Protein AF-E8NDM8-F1 (afdb_monomer)

Radius of gyration: 31.06 Å; Cα contacts (8 Å, |Δi|>4): 26; chains: 1; bounding box: 76×55×45 Å

Solvent-accessible surface area (backbone atoms only — not comparable to full-atom values): 5504 Å² total; per-residue (Å²): 140,83,86,80,82,80,77,86,71,81,81,82,78,82,47,72,65,59,52,49,59,68,62,50,60,81,74,83,68,61,70,78,72,36,79,64,39,60,54,51,53,53,51,52,51,52,51,53,50,53,51,51,50,53,53,50,50,52,52,50,52,50,53,48,49,20,59,77,60,64,41,90,45,72,71,52,25,54,54,37,60,67,34,41,85,82,74,37,117

Foldseek 3Di:
DDDDDDDPDPPPPPDVVVVVVVPVPPPPPCPCVPPVVVVVVVVVVVVVVVVVVVVVVVVVVLVVLCVVVVPPDPVSSVVQVVCCVPPHD

Secondary structure (DSSP, 8-state):
---------------HHHHHHHHS-----GGGGSHHHHHHHHHHHHHHHHHHHHHHHHHHHHHHHHHHTT--SHHHHHHHHHHHHHH--

pLDDT: mean 74.7, std 16.24, range [41.03, 95.25]

Organism: Microbacterium testaceum (strain StLB037) (NCBI:txid979556)

Sequence (89 aa):
MSVTTSVMQPEVDWSASDLEAAFAAPSFDPTVLSPDSDAIVEADWAVAGAVAAILGLALGVVLYICSVCGARSFSACYSAVISYWGRGC

Structure (mmCIF, N/CA/C/O backbone):
data_AF-E8NDM8-F1
#
_entry.id   AF-E8NDM8-F1
#
loop_
_atom_site.group_PDB
_atom_site.id
_atom_site.type_symbol
_atom_site.label_atom_id
_atom_site.label_alt_id
_atom_site.label_comp_id
_atom_site.label_asym_id
_atom_site.label_entity_id
_atom_site.label_seq_id
_atom_site.pdbx_PDB_ins_code
_atom_site.Cartn_x
_atom_site.Cartn_y
_atom_site.Cartn_z
_atom_site.occupancy
_atom_site.B_iso_or_equiv
_atom_site.auth_seq_id
_atom_site.auth_comp_id
_atom_site.auth_asym_id
_atom_site.auth_atom_id
_atom_site.pdbx_PDB_model_num
ATOM 1 N N . MET A 1 1 ? 57.474 42.630 20.298 1.00 41.03 1 MET A N 1
ATOM 2 C CA . MET A 1 1 ? 56.677 41.431 19.967 1.00 41.03 1 MET A CA 1
ATOM 3 C C . MET A 1 1 ? 55.490 41.899 19.149 1.00 41.03 1 MET A C 1
ATOM 5 O O . MET A 1 1 ? 54.540 42.420 19.711 1.00 41.03 1 MET A O 1
ATOM 9 N N . SER A 1 2 ? 55.602 41.833 17.828 1.00 44.94 2 SER A N 1
ATOM 10 C CA . SER A 1 2 ? 54.561 42.230 16.879 1.00 44.94 2 SER A CA 1
ATOM 11 C C . SER A 1 2 ? 54.086 40.967 16.169 1.00 44.94 2 SER A C 1
AT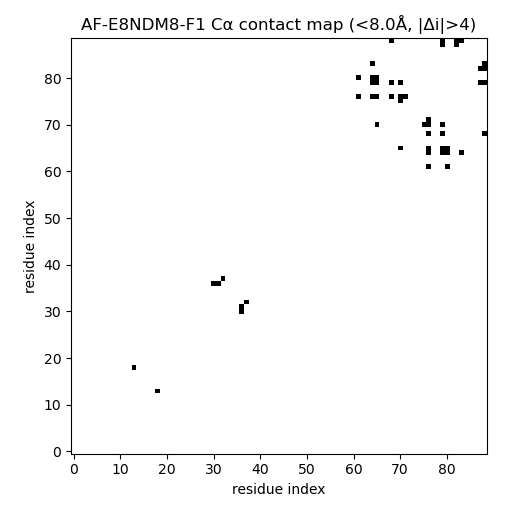OM 13 O O . SER A 1 2 ? 54.872 40.301 15.502 1.00 44.94 2 SER A O 1
ATOM 15 N N . VAL A 1 3 ? 52.824 40.603 16.387 1.00 47.28 3 VAL A N 1
ATOM 16 C CA . VAL A 1 3 ? 52.174 39.460 15.740 1.00 47.28 3 VAL A CA 1
ATOM 17 C C . VAL A 1 3 ? 51.640 39.941 14.396 1.00 47.28 3 VAL A C 1
ATOM 19 O O . VAL A 1 3 ? 50.688 40.712 14.342 1.00 47.28 3 VAL A O 1
ATOM 22 N N . THR A 1 4 ? 52.276 39.516 13.309 1.00 51.66 4 THR A N 1
ATOM 23 C CA . THR A 1 4 ? 51.770 39.678 11.945 1.00 51.66 4 THR A CA 1
ATOM 24 C C . THR A 1 4 ? 50.718 38.600 11.694 1.00 51.66 4 THR A C 1
ATOM 26 O O . THR A 1 4 ? 51.041 37.430 11.509 1.00 51.66 4 THR A O 1
ATOM 29 N N . THR A 1 5 ? 49.441 38.975 11.706 1.00 54.66 5 THR A N 1
ATOM 30 C CA . THR A 1 5 ? 48.354 38.117 11.223 1.00 54.66 5 THR A CA 1
ATOM 31 C C . THR A 1 5 ? 48.320 38.194 9.698 1.00 54.66 5 THR A C 1
ATOM 33 O O . THR A 1 5 ? 47.781 39.146 9.137 1.00 54.66 5 THR A O 1
ATOM 36 N N . SER A 1 6 ? 48.931 37.218 9.025 1.00 47.53 6 SER A N 1
ATOM 37 C CA . SER A 1 6 ? 48.782 37.039 7.578 1.00 47.53 6 SER A CA 1
ATOM 38 C C . SER A 1 6 ? 47.406 36.430 7.309 1.00 47.53 6 SER A C 1
ATOM 40 O O . SER A 1 6 ? 47.185 35.244 7.554 1.00 47.53 6 SER A O 1
ATOM 42 N N . VAL A 1 7 ? 46.451 37.253 6.875 1.00 54.06 7 VAL A N 1
ATOM 43 C CA . VAL A 1 7 ? 45.189 36.763 6.314 1.00 54.06 7 VAL A CA 1
ATOM 44 C C . VAL A 1 7 ? 45.510 36.264 4.909 1.00 54.06 7 VAL A C 1
ATOM 46 O O . VAL A 1 7 ? 45.770 37.057 4.011 1.00 54.06 7 VAL A O 1
ATOM 49 N N . MET A 1 8 ? 45.513 34.945 4.732 1.00 45.78 8 MET A N 1
ATOM 50 C CA . MET A 1 8 ? 45.575 34.296 3.424 1.00 45.78 8 MET A CA 1
ATOM 51 C C . MET A 1 8 ? 44.263 34.604 2.677 1.00 45.78 8 MET A C 1
ATOM 53 O O . MET A 1 8 ? 43.264 33.911 2.856 1.00 45.78 8 MET A O 1
ATOM 57 N N . GLN A 1 9 ? 44.220 35.695 1.911 1.00 48.75 9 GLN A N 1
ATOM 58 C CA . GLN A 1 9 ? 43.167 35.938 0.920 1.00 48.75 9 GLN A CA 1
ATOM 59 C C . GLN A 1 9 ? 43.543 35.146 -0.343 1.00 48.75 9 GLN A C 1
ATOM 61 O O . GLN A 1 9 ? 44.607 35.413 -0.900 1.00 48.75 9 GLN A O 1
ATOM 66 N N . PRO A 1 10 ? 42.747 34.162 -0.800 1.00 47.47 10 PRO A N 1
ATOM 67 C CA . PRO A 1 10 ? 42.953 33.596 -2.123 1.00 47.47 10 PRO A CA 1
ATOM 68 C C . PRO A 1 10 ? 42.561 34.661 -3.149 1.00 47.47 10 PRO A C 1
ATOM 70 O O . PRO A 1 10 ? 41.396 35.040 -3.261 1.00 47.47 10 PRO A O 1
ATOM 73 N N . GLU A 1 11 ? 43.551 35.179 -3.862 1.00 56.75 11 GLU A N 1
ATOM 74 C CA . GLU A 1 11 ? 43.346 36.060 -5.006 1.00 56.75 11 GLU A CA 1
ATOM 75 C C . GLU A 1 11 ? 42.731 35.190 -6.106 1.00 56.75 11 GLU A C 1
ATOM 77 O O . GLU A 1 11 ? 43.413 34.362 -6.707 1.00 56.75 11 GLU A O 1
ATOM 82 N N . VAL A 1 12 ? 41.410 35.263 -6.279 1.00 60.81 12 VAL A N 1
ATOM 83 C CA . VAL A 1 12 ? 40.725 34.490 -7.318 1.00 60.81 12 VAL A CA 1
ATOM 84 C C . VAL A 1 12 ? 40.986 35.179 -8.655 1.00 60.81 12 VAL A C 1
ATOM 86 O O . VAL A 1 12 ? 40.243 36.071 -9.065 1.00 60.81 12 VAL A O 1
ATOM 89 N N . ASP A 1 13 ? 42.089 34.795 -9.293 1.00 60.00 13 ASP A N 1
ATOM 90 C CA . ASP A 1 13 ? 42.409 35.154 -10.670 1.00 60.00 13 ASP A CA 1
ATOM 91 C C . ASP A 1 13 ? 41.503 34.335 -11.596 1.00 60.00 13 ASP A C 1
ATOM 93 O O . ASP A 1 13 ? 41.751 33.164 -11.869 1.00 60.00 13 ASP A O 1
ATOM 97 N N . TRP A 1 14 ? 40.380 34.923 -12.007 1.00 59.69 14 TRP A N 1
ATOM 98 C CA . TRP A 1 14 ? 39.481 34.308 -12.981 1.00 59.69 14 TRP A CA 1
ATOM 99 C C . TRP A 1 14 ? 40.105 34.430 -14.369 1.00 59.69 14 TRP A C 1
ATOM 101 O O . TRP A 1 14 ? 39.830 35.379 -15.109 1.00 59.69 14 TRP A O 1
ATOM 111 N N . SER A 1 15 ? 40.974 33.482 -14.714 1.00 64.25 15 SER A N 1
ATOM 112 C CA . SER A 1 15 ? 41.590 33.455 -16.032 1.00 64.25 15 SER A CA 1
ATOM 113 C C . SER A 1 15 ? 40.539 33.099 -17.091 1.00 64.25 15 SER A C 1
ATOM 115 O O . SER A 1 15 ? 39.655 32.268 -16.872 1.00 64.25 15 SER A O 1
ATOM 117 N N . ALA A 1 16 ? 40.616 33.723 -18.271 1.00 66.25 16 ALA A N 1
ATOM 118 C CA . ALA A 1 16 ? 39.711 33.407 -19.382 1.00 66.25 16 ALA A CA 1
ATOM 119 C C . ALA A 1 16 ? 39.759 31.910 -19.748 1.00 66.25 16 ALA A C 1
ATOM 121 O O . ALA A 1 16 ? 38.749 31.344 -20.150 1.00 66.25 16 ALA A O 1
ATOM 122 N N . SER A 1 17 ? 40.904 31.258 -19.524 1.00 68.62 17 SER A N 1
ATOM 123 C CA . SER A 1 17 ? 41.089 29.812 -19.658 1.00 68.62 17 SER A CA 1
ATOM 124 C C . SER A 1 17 ? 40.243 28.979 -18.694 1.00 68.62 17 SER A C 1
ATOM 126 O O . SER A 1 17 ? 39.791 27.907 -19.084 1.00 68.62 17 SER A O 1
ATOM 128 N N . ASP A 1 18 ? 39.985 29.454 -17.473 1.00 67.81 18 ASP A N 1
ATOM 129 C CA . ASP A 1 18 ? 39.136 28.736 -16.512 1.00 67.81 18 ASP A CA 1
ATOM 130 C C . ASP A 1 18 ? 37.658 28.817 -16.908 1.00 67.81 18 ASP A C 1
ATOM 132 O O . ASP A 1 18 ? 36.906 27.855 -16.754 1.00 67.81 18 ASP A O 1
ATOM 136 N N . LEU A 1 19 ? 37.241 29.950 -17.483 1.00 63.81 19 LEU A N 1
ATOM 137 C CA . LEU A 1 19 ? 35.903 30.107 -18.053 1.00 63.81 19 LEU A CA 1
ATOM 138 C C . LEU A 1 19 ? 35.745 29.263 -19.322 1.00 63.81 19 LEU A C 1
ATOM 140 O O . LEU A 1 19 ? 34.734 28.587 -19.478 1.00 63.81 19 LEU A O 1
ATOM 144 N N . GLU A 1 20 ? 36.752 29.232 -20.194 1.00 68.00 20 GLU A N 1
ATOM 145 C CA . GLU A 1 20 ? 36.776 28.360 -21.375 1.00 68.00 20 GLU A CA 1
ATOM 146 C C . GLU A 1 20 ? 36.753 26.876 -20.983 1.00 68.00 20 GLU A C 1
ATOM 148 O O . GLU A 1 20 ? 36.111 26.090 -21.664 1.00 68.00 20 GLU A O 1
ATOM 153 N N . ALA A 1 21 ? 37.367 26.481 -19.863 1.00 63.44 21 ALA A N 1
ATOM 154 C CA . ALA A 1 21 ? 37.267 25.121 -19.328 1.00 63.44 21 ALA A CA 1
ATOM 155 C C . ALA A 1 21 ? 35.878 24.808 -18.739 1.00 63.44 21 ALA A C 1
ATOM 157 O O . ALA A 1 21 ? 35.431 23.665 -18.802 1.00 63.44 21 ALA A O 1
ATOM 158 N N . ALA A 1 22 ? 35.179 25.811 -18.199 1.00 60.09 22 ALA A N 1
ATOM 159 C CA . ALA A 1 22 ? 33.800 25.674 -17.728 1.00 60.09 22 ALA A CA 1
ATOM 160 C C . ALA A 1 22 ? 32.769 25.663 -18.878 1.00 60.09 22 ALA A C 1
ATOM 162 O O . ALA A 1 22 ? 31.702 25.064 -18.739 1.00 60.09 22 ALA A O 1
ATOM 163 N N . PHE A 1 23 ? 33.083 26.313 -20.007 1.00 56.81 23 PHE A N 1
ATOM 164 C CA . PHE A 1 23 ? 32.272 26.335 -21.233 1.00 56.81 23 PHE A CA 1
ATOM 165 C C . PHE A 1 23 ? 32.695 25.298 -22.280 1.00 56.81 23 PHE A C 1
ATOM 167 O O . PHE A 1 23 ? 31.937 25.061 -23.225 1.00 56.81 23 PHE A O 1
ATOM 174 N N . ALA A 1 24 ? 33.857 24.658 -22.119 1.00 63.12 24 ALA A N 1
ATOM 175 C CA . ALA A 1 24 ? 34.214 23.427 -22.804 1.00 63.12 24 ALA A CA 1
ATOM 176 C C . ALA A 1 24 ? 33.128 22.425 -22.429 1.00 63.12 24 ALA A C 1
ATOM 178 O O . ALA A 1 24 ? 33.054 21.975 -21.289 1.00 63.12 24 ALA A O 1
ATOM 179 N N . ALA A 1 25 ? 32.206 22.241 -23.375 1.00 58.69 25 ALA A N 1
ATOM 180 C CA . ALA A 1 25 ? 30.860 21.754 -23.138 1.00 58.69 25 ALA A CA 1
ATOM 181 C C . ALA A 1 25 ? 30.832 20.581 -22.150 1.00 58.69 25 ALA A C 1
ATOM 183 O O . ALA A 1 25 ? 31.712 19.719 -22.246 1.00 58.69 25 ALA A O 1
ATOM 184 N N . PRO A 1 26 ? 29.815 20.490 -21.265 1.00 60.44 26 PRO A N 1
ATOM 185 C CA . PRO A 1 26 ? 29.562 19.247 -20.552 1.00 60.44 26 PRO A CA 1
ATOM 186 C C . PRO A 1 26 ? 29.543 18.154 -21.614 1.00 60.44 26 PRO A C 1
ATOM 188 O O . PRO A 1 26 ? 28.705 18.185 -22.520 1.00 60.44 26 PRO A O 1
ATOM 191 N N . SER A 1 27 ? 30.546 17.277 -21.589 1.00 64.69 27 SER A N 1
ATOM 192 C CA . SER A 1 27 ? 30.645 16.203 -22.562 1.00 64.69 27 SER A CA 1
ATOM 193 C C . SER A 1 27 ? 29.333 15.453 -22.457 1.00 64.69 27 SER A C 1
ATOM 195 O O . SER A 1 27 ? 29.013 14.955 -21.377 1.00 64.69 27 SER A O 1
ATOM 197 N N . PHE A 1 28 ? 28.539 15.459 -23.530 1.00 56.31 28 PHE A N 1
ATOM 198 C CA . PHE A 1 28 ? 27.343 14.637 -23.599 1.00 56.31 28 PHE A CA 1
ATOM 199 C C . PHE A 1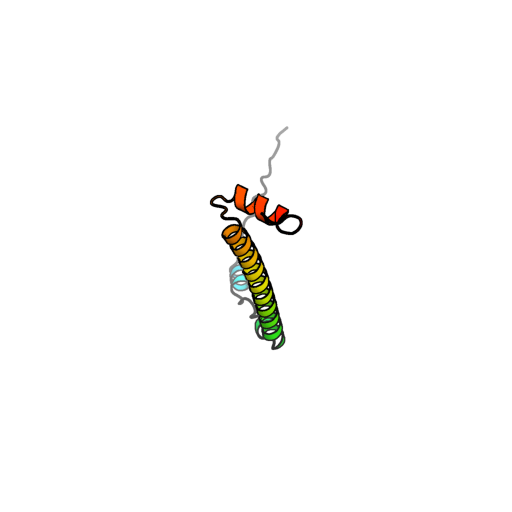 28 ? 27.802 13.216 -23.310 1.00 56.31 28 PHE A C 1
ATOM 201 O O . PHE A 1 28 ? 28.516 12.630 -24.118 1.00 56.31 28 PHE A O 1
ATOM 208 N N . ASP A 1 29 ? 27.469 12.721 -22.125 1.00 59.81 29 ASP A N 1
ATOM 209 C CA . ASP A 1 29 ? 27.748 11.360 -21.719 1.00 59.81 29 ASP A CA 1
ATOM 210 C C . ASP A 1 29 ? 26.604 10.512 -22.290 1.00 59.81 29 ASP A C 1
ATOM 212 O O . ASP A 1 29 ? 25.470 10.613 -21.814 1.00 59.81 29 ASP A O 1
ATOM 216 N N . PRO A 1 30 ? 26.824 9.741 -23.371 1.00 55.91 30 PRO A N 1
ATOM 217 C CA . PRO A 1 30 ? 25.753 9.018 -24.042 1.00 55.91 30 PRO A CA 1
ATOM 218 C C . PRO A 1 30 ? 25.297 7.788 -23.248 1.00 55.91 30 PRO A C 1
ATOM 220 O O . PRO A 1 30 ? 24.496 7.015 -23.767 1.00 55.91 30 PRO A O 1
ATOM 223 N N . THR A 1 31 ? 25.747 7.590 -22.000 1.00 58.44 31 THR A N 1
ATOM 22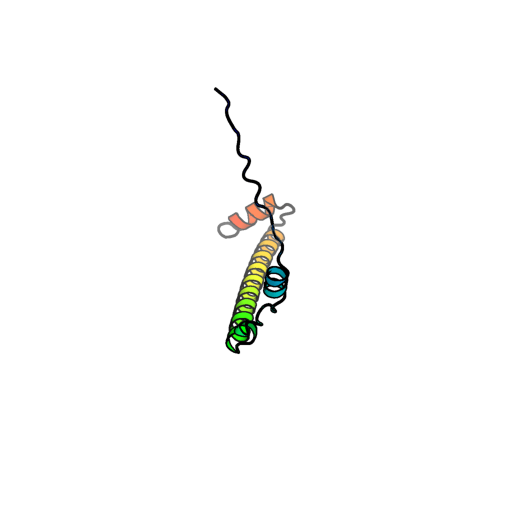4 C CA . THR A 1 31 ? 25.264 6.490 -21.151 1.00 58.44 31 THR A CA 1
ATOM 225 C C . THR A 1 31 ? 23.748 6.570 -20.940 1.00 58.44 31 THR A C 1
ATOM 227 O 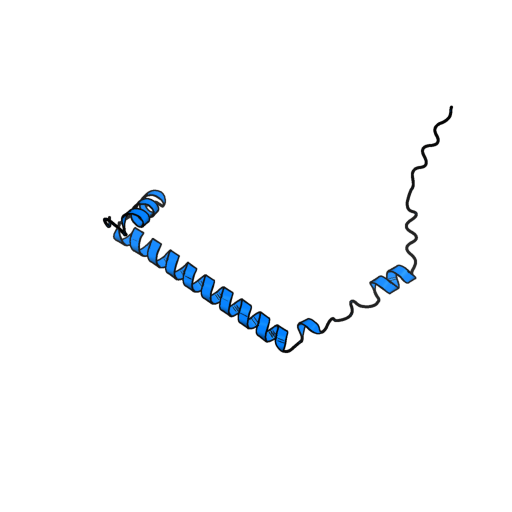O . THR A 1 31 ? 23.095 5.540 -20.804 1.00 58.44 31 THR A O 1
ATOM 230 N N . VAL A 1 32 ? 23.156 7.770 -21.017 1.00 55.78 32 VAL A N 1
ATOM 231 C CA . VAL A 1 32 ? 21.693 7.967 -20.981 1.00 55.78 32 VAL A CA 1
ATOM 232 C C . VAL A 1 32 ? 20.958 7.508 -22.250 1.00 55.78 32 VAL A C 1
ATOM 234 O O . VAL A 1 32 ? 19.746 7.336 -22.202 1.00 55.78 32 VAL A O 1
ATOM 237 N N . LEU A 1 33 ? 21.667 7.285 -23.362 1.00 56.91 33 LEU A N 1
ATOM 238 C CA . LEU A 1 33 ? 21.128 6.821 -24.651 1.00 56.91 33 LEU A CA 1
ATOM 239 C C . LEU A 1 33 ? 21.518 5.364 -24.962 1.00 56.91 33 LEU A C 1
ATOM 241 O O . LEU A 1 33 ? 21.333 4.903 -26.091 1.00 56.91 33 LEU A O 1
ATOM 245 N N . SER A 1 34 ? 22.110 4.648 -24.000 1.00 62.62 34 SER A N 1
ATOM 246 C CA . SER A 1 34 ? 22.410 3.227 -24.168 1.00 62.62 34 SER A CA 1
ATOM 247 C C . SER A 1 34 ? 21.094 2.444 -24.256 1.00 62.62 34 SER A C 1
ATOM 249 O O . SER A 1 34 ? 20.209 2.691 -23.453 1.00 62.62 34 SER A O 1
ATOM 251 N N . PRO A 1 35 ? 20.927 1.458 -25.147 1.00 61.50 35 PRO A N 1
ATOM 252 C CA . PRO A 1 35 ? 19.720 0.619 -25.161 1.00 61.50 35 PRO A CA 1
ATOM 253 C C . PRO A 1 35 ? 19.437 -0.077 -23.812 1.00 61.50 35 PRO A C 1
ATOM 255 O O . PRO A 1 35 ? 18.304 -0.467 -23.539 1.00 61.50 35 PRO A O 1
ATOM 258 N N . ASP A 1 36 ? 20.449 -0.203 -22.948 1.00 66.44 36 ASP A N 1
ATOM 259 C CA . ASP A 1 36 ? 20.298 -0.697 -21.579 1.00 66.44 36 ASP A CA 1
ATOM 260 C C . ASP A 1 36 ? 19.634 0.321 -20.627 1.00 66.44 36 ASP A C 1
ATOM 262 O O . ASP A 1 36 ? 19.021 -0.089 -19.642 1.00 66.44 36 ASP A O 1
ATOM 266 N N . SER A 1 37 ? 19.716 1.635 -20.889 1.00 60.94 37 SER A N 1
ATOM 267 C CA . SER A 1 37 ? 19.098 2.659 -20.031 1.00 60.94 37 SER A CA 1
ATOM 268 C C . SER A 1 37 ? 17.574 2.629 -20.129 1.00 60.94 37 SER A C 1
ATOM 270 O O . SER A 1 37 ? 16.9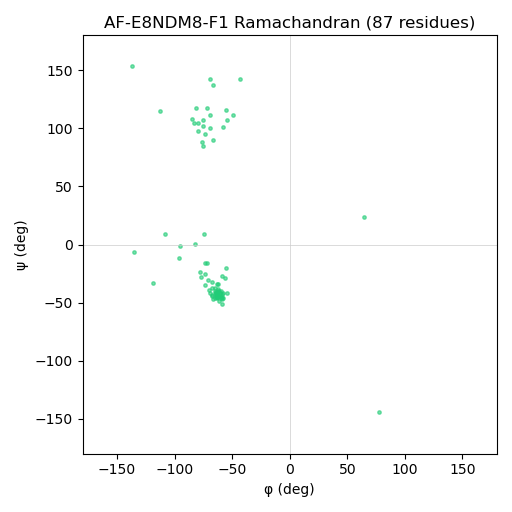10 2.701 -19.098 1.00 60.94 37 SER A O 1
ATOM 272 N N . ASP A 1 38 ? 17.015 2.416 -21.323 1.00 63.16 38 ASP A N 1
ATOM 273 C CA . ASP A 1 38 ? 15.569 2.237 -21.511 1.00 63.16 38 ASP A CA 1
ATOM 274 C C . ASP A 1 38 ? 15.054 0.991 -20.772 1.00 63.16 38 ASP A C 1
ATOM 276 O O . ASP A 1 38 ? 13.990 1.022 -20.153 1.00 63.16 38 ASP A O 1
ATOM 280 N N . ALA A 1 39 ? 15.834 -0.096 -20.769 1.00 63.78 39 ALA A N 1
ATOM 281 C CA . ALA A 1 39 ? 15.490 -1.323 -20.050 1.00 63.78 39 ALA A CA 1
ATOM 282 C C . ALA A 1 39 ? 15.516 -1.140 -18.522 1.00 63.78 39 ALA A C 1
ATOM 284 O O . ALA A 1 39 ? 14.667 -1.692 -17.820 1.00 63.78 39 ALA A O 1
ATOM 285 N N . ILE A 1 40 ? 16.466 -0.355 -18.004 1.00 63.94 40 ILE A N 1
ATOM 286 C CA . ILE A 1 40 ? 16.543 -0.009 -16.577 1.00 63.94 40 ILE A CA 1
ATOM 287 C C . ILE A 1 40 ? 15.360 0.883 -16.179 1.00 63.94 40 ILE A C 1
ATOM 289 O O . ILE A 1 40 ? 14.707 0.621 -15.172 1.00 63.94 40 ILE A O 1
ATOM 293 N N . VAL A 1 41 ? 15.037 1.891 -16.993 1.00 70.94 41 VAL A N 1
ATOM 294 C CA . VAL A 1 41 ? 13.916 2.806 -16.737 1.00 70.94 41 VAL A CA 1
ATOM 295 C C . VAL A 1 41 ? 12.581 2.055 -16.749 1.00 70.94 41 VAL A C 1
ATOM 297 O O . VAL A 1 41 ? 11.776 2.229 -15.837 1.00 70.94 41 VAL A O 1
ATOM 300 N N . GLU A 1 42 ? 12.350 1.175 -17.725 1.00 69.31 42 GLU A N 1
ATOM 301 C CA . GLU A 1 42 ? 11.139 0.343 -17.788 1.00 69.31 42 GLU A CA 1
ATOM 302 C C . GLU A 1 42 ? 11.020 -0.591 -16.569 1.00 69.31 42 GLU A C 1
ATOM 304 O O . GLU A 1 42 ? 9.936 -0.745 -15.998 1.00 69.31 42 GLU A O 1
ATOM 309 N N . ALA A 1 43 ? 12.136 -1.177 -16.118 1.00 70.00 43 ALA A N 1
ATOM 310 C CA . ALA A 1 43 ? 12.161 -2.011 -14.919 1.00 70.00 43 ALA A CA 1
ATOM 311 C C . ALA A 1 43 ? 11.790 -1.215 -13.654 1.00 70.00 43 ALA A C 1
ATOM 313 O O . ALA A 1 43 ? 11.002 -1.696 -12.835 1.00 70.00 43 ALA A O 1
ATOM 314 N N . ASP A 1 44 ? 12.287 0.015 -13.517 1.00 76.81 44 ASP A N 1
ATOM 315 C CA . ASP A 1 44 ? 11.958 0.893 -12.391 1.00 76.81 44 ASP A CA 1
ATOM 316 C C . ASP A 1 44 ? 10.473 1.292 -12.386 1.00 76.81 44 ASP A C 1
ATOM 318 O O . ASP A 1 44 ? 9.818 1.254 -11.337 1.00 76.81 44 ASP A O 1
ATOM 322 N N . TRP A 1 45 ? 9.894 1.603 -13.552 1.00 81.69 45 TRP A N 1
ATOM 323 C CA . TRP A 1 45 ? 8.459 1.890 -13.666 1.00 81.69 45 TRP A CA 1
ATOM 324 C C . TRP A 1 45 ? 7.590 0.673 -13.345 1.00 81.69 45 TRP A C 1
ATOM 326 O O . TRP A 1 45 ? 6.554 0.817 -12.687 1.00 81.69 45 TRP A O 1
ATOM 336 N N . ALA A 1 46 ? 8.015 -0.529 -13.739 1.00 81.94 46 ALA A N 1
ATOM 337 C CA . ALA A 1 46 ? 7.321 -1.765 -13.393 1.00 81.94 46 ALA A CA 1
ATOM 338 C C . ALA A 1 46 ? 7.305 -2.004 -11.873 1.00 81.94 46 ALA A C 1
ATOM 340 O O . ALA A 1 46 ? 6.263 -2.354 -11.306 1.00 81.94 46 ALA A O 1
ATOM 341 N N . VAL A 1 47 ? 8.428 -1.758 -11.189 1.00 87.44 47 VAL A N 1
ATOM 342 C CA . VAL A 1 47 ? 8.515 -1.851 -9.723 1.00 87.44 47 VAL A CA 1
ATOM 343 C C . VAL A 1 47 ? 7.626 -0.800 -9.059 1.00 87.44 47 VAL A C 1
ATOM 345 O O . VAL A 1 47 ? 6.850 -1.135 -8.162 1.00 87.44 47 VAL A O 1
ATOM 348 N N . ALA A 1 48 ? 7.672 0.451 -9.520 1.00 85.25 48 ALA A N 1
ATOM 349 C CA . ALA A 1 48 ? 6.817 1.517 -9.002 1.00 85.25 48 ALA A CA 1
ATOM 350 C C . ALA A 1 48 ? 5.323 1.179 -9.158 1.00 85.25 48 ALA A C 1
ATOM 352 O O . ALA A 1 48 ? 4.543 1.353 -8.217 1.00 85.25 48 ALA A O 1
ATOM 353 N N . GLY A 1 49 ? 4.932 0.627 -10.310 1.00 87.50 49 GLY A N 1
ATOM 354 C CA . GLY A 1 49 ? 3.572 0.162 -10.573 1.00 87.50 49 GLY A CA 1
ATOM 355 C C . GLY A 1 49 ? 3.141 -0.971 -9.640 1.00 87.50 49 GLY A C 1
ATOM 356 O O . GLY A 1 49 ? 2.046 -0.924 -9.075 1.00 87.50 49 GLY A O 1
ATOM 357 N N . ALA A 1 50 ? 4.010 -1.957 -9.410 1.00 90.19 50 ALA A N 1
ATOM 358 C CA . ALA A 1 50 ? 3.737 -3.052 -8.483 1.00 90.19 50 ALA A CA 1
ATOM 359 C C . ALA A 1 50 ? 3.556 -2.552 -7.040 1.00 90.19 50 ALA A C 1
ATOM 361 O O . ALA A 1 50 ? 2.603 -2.941 -6.362 1.00 90.19 50 ALA A O 1
ATOM 362 N N . VAL A 1 51 ? 4.419 -1.641 -6.581 1.00 93.38 51 VAL A N 1
ATOM 363 C CA . VAL A 1 51 ? 4.309 -1.029 -5.248 1.00 93.38 51 VAL A CA 1
ATOM 364 C C . VAL A 1 51 ? 3.006 -0.241 -5.118 1.00 93.38 51 VAL A C 1
ATOM 366 O O . VAL A 1 51 ? 2.287 -0.407 -4.132 1.00 93.38 51 VAL A O 1
ATOM 369 N N . ALA A 1 52 ? 2.654 0.566 -6.122 1.00 91.50 52 ALA A N 1
ATOM 370 C CA . ALA A 1 52 ? 1.404 1.320 -6.131 1.00 91.50 52 ALA A CA 1
ATOM 371 C C . ALA A 1 52 ? 0.174 0.400 -6.078 1.00 91.50 52 ALA A C 1
ATOM 373 O O . ALA A 1 52 ? -0.760 0.665 -5.320 1.00 91.50 52 ALA A O 1
ATOM 374 N N . ALA A 1 53 ? 0.186 -0.709 -6.823 1.00 93.31 53 ALA A N 1
ATOM 375 C CA . ALA A 1 53 ? -0.892 -1.692 -6.807 1.00 93.31 53 ALA A CA 1
ATOM 376 C C . ALA A 1 53 ? -1.044 -2.361 -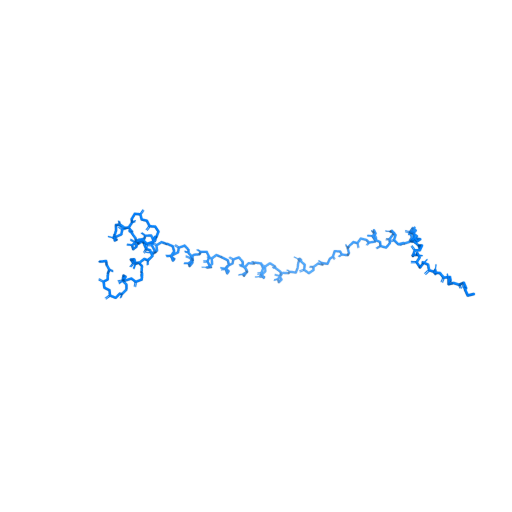5.431 1.00 93.31 53 ALA A C 1
ATOM 378 O O . ALA A 1 53 ? -2.158 -2.465 -4.917 1.00 93.31 53 ALA A O 1
ATOM 379 N N . ILE A 1 54 ? 0.066 -2.764 -4.803 1.00 94.88 54 ILE A N 1
ATOM 380 C CA . ILE A 1 54 ? 0.067 -3.377 -3.465 1.00 94.88 54 ILE A CA 1
ATOM 381 C C . ILE A 1 54 ? -0.449 -2.386 -2.416 1.00 94.88 54 ILE A C 1
ATOM 383 O O . ILE A 1 54 ? -1.300 -2.745 -1.601 1.00 94.88 54 ILE A O 1
ATOM 387 N N . LEU A 1 55 ? 0.014 -1.133 -2.451 1.00 94.19 55 LEU A N 1
ATOM 388 C CA . LEU A 1 55 ? -0.458 -0.086 -1.542 1.00 94.19 55 LEU A CA 1
ATOM 389 C C . LEU A 1 55 ? -1.944 0.220 -1.749 1.00 94.19 55 LEU A C 1
ATOM 391 O O . LEU A 1 55 ? -2.686 0.350 -0.774 1.00 94.19 55 LEU A O 1
ATOM 395 N N . GLY A 1 56 ? -2.397 0.282 -3.002 1.00 95.25 56 GLY A N 1
ATOM 396 C CA . GLY A 1 56 ? -3.807 0.453 -3.337 1.00 95.25 56 GLY A CA 1
ATOM 397 C C . GLY A 1 56 ? -4.669 -0.678 -2.779 1.00 95.25 56 GLY A C 1
ATOM 398 O O . GLY A 1 56 ? -5.695 -0.418 -2.150 1.00 95.25 56 GLY A O 1
ATOM 399 N N . LEU A 1 57 ? -4.223 -1.929 -2.931 1.00 94.88 57 LEU A N 1
ATOM 400 C CA . LEU A 1 57 ? -4.917 -3.085 -2.367 1.00 94.88 57 LEU A CA 1
ATOM 401 C C . LEU A 1 57 ? -4.960 -3.034 -0.838 1.00 94.88 57 LEU A C 1
ATOM 403 O O . LEU A 1 57 ? -6.019 -3.248 -0.251 1.00 94.88 57 LEU A O 1
ATOM 407 N N . ALA A 1 58 ? -3.838 -2.713 -0.191 1.00 92.88 58 ALA A N 1
ATOM 408 C CA . ALA A 1 58 ? -3.757 -2.612 1.263 1.00 92.88 58 ALA A CA 1
ATOM 409 C C . ALA A 1 58 ? -4.732 -1.560 1.814 1.00 92.88 58 ALA A C 1
ATOM 411 O O . ALA A 1 58 ? -5.486 -1.839 2.748 1.00 92.88 58 ALA A O 1
ATOM 412 N N . LEU A 1 59 ? -4.780 -0.374 1.198 1.00 93.12 59 LEU A N 1
ATOM 413 C CA . LEU A 1 59 ? -5.739 0.669 1.565 1.00 93.12 59 LEU A CA 1
ATOM 414 C C . LEU A 1 59 ? -7.184 0.232 1.310 1.00 93.12 59 LEU A C 1
ATOM 416 O O . LEU A 1 59 ? -8.046 0.463 2.157 1.00 93.12 59 LEU A O 1
ATOM 420 N N . GLY A 1 60 ? -7.450 -0.438 0.187 1.00 94.38 60 GLY A N 1
ATOM 421 C CA . GLY A 1 60 ? -8.771 -0.980 -0.130 1.00 94.38 60 GLY A CA 1
ATOM 422 C C . GLY A 1 60 ? -9.270 -1.967 0.928 1.00 94.38 60 GLY A C 1
ATOM 423 O O . GLY A 1 60 ? -10.401 -1.845 1.395 1.00 94.38 60 GLY A O 1
ATOM 424 N N . VAL A 1 61 ? -8.413 -2.893 1.368 1.00 93.50 61 VAL A N 1
ATOM 425 C CA . VAL A 1 61 ? -8.736 -3.859 2.431 1.00 93.50 61 VAL A CA 1
ATOM 426 C C . VAL A 1 61 ? -9.019 -3.149 3.757 1.00 93.50 61 VAL A C 1
ATOM 428 O O . VAL A 1 61 ? -10.009 -3.462 4.417 1.00 93.50 61 VAL A O 1
ATOM 431 N N . VAL A 1 62 ? -8.205 -2.161 4.139 1.00 92.50 62 VAL A N 1
ATOM 432 C CA . VAL A 1 62 ? -8.418 -1.380 5.371 1.00 92.50 62 VAL A CA 1
ATOM 433 C C . VAL A 1 62 ? -9.755 -0.638 5.331 1.00 92.50 62 VAL A C 1
ATOM 435 O O . VAL A 1 62 ? -10.544 -0.738 6.271 1.00 92.50 62 VAL A O 1
ATOM 438 N N . LEU A 1 63 ? -10.048 0.063 4.233 1.00 91.81 63 LEU A N 1
ATOM 439 C CA . LEU A 1 63 ? -11.311 0.787 4.068 1.00 91.81 63 LEU A CA 1
ATOM 440 C C . LEU A 1 63 ? -12.515 -0.155 4.089 1.00 91.81 63 LEU A C 1
ATOM 442 O O . LEU A 1 63 ? -13.527 0.165 4.714 1.00 91.81 63 LEU A O 1
ATOM 446 N N . TYR A 1 64 ? -12.395 -1.324 3.460 1.00 93.56 64 TYR A N 1
ATOM 447 C CA . TYR A 1 64 ? -13.422 -2.358 3.499 1.00 93.56 64 TYR A CA 1
ATOM 448 C C . TYR A 1 64 ? -13.713 -2.806 4.935 1.00 93.56 64 TYR A C 1
ATOM 450 O O . TYR A 1 64 ? -14.865 -2.758 5.364 1.00 93.56 64 TYR A O 1
ATOM 458 N N . ILE A 1 65 ? -12.682 -3.160 5.709 1.00 92.50 65 ILE A N 1
ATOM 459 C CA . ILE A 1 65 ? -12.844 -3.584 7.108 1.00 92.50 65 ILE A CA 1
ATOM 460 C C . ILE A 1 65 ? -13.530 -2.487 7.927 1.00 92.50 65 ILE A C 1
ATOM 462 O O . ILE A 1 65 ? -14.491 -2.750 8.649 1.00 92.50 65 ILE A O 1
ATOM 466 N N . CYS A 1 66 ? -13.092 -1.239 7.782 1.00 92.44 66 CYS A N 1
ATOM 467 C CA . CYS A 1 66 ? -13.665 -0.129 8.537 1.00 92.44 66 CYS A CA 1
ATOM 468 C C . CYS A 1 66 ? -15.109 0.187 8.135 1.00 92.44 66 CYS A C 1
ATOM 470 O O . CYS A 1 66 ? -15.907 0.568 8.993 1.00 92.44 66 CYS A O 1
ATOM 472 N N . SER A 1 67 ? -15.462 -0.024 6.864 1.00 90.38 67 SER A N 1
ATOM 473 C CA . SER A 1 67 ? -16.839 0.073 6.381 1.00 90.38 67 SER A CA 1
ATOM 474 C C . SER A 1 67 ? -17.725 -1.024 6.974 1.00 90.38 67 SER A C 1
ATOM 476 O O . SER A 1 67 ? -18.795 -0.712 7.495 1.00 90.38 67 SER A O 1
ATOM 478 N N . VAL A 1 68 ? -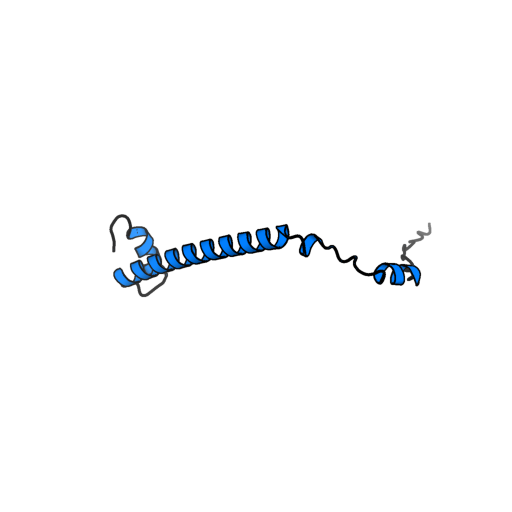17.263 -2.278 6.973 1.00 92.69 68 VAL A N 1
ATOM 479 C CA . VAL A 1 68 ? -18.000 -3.425 7.535 1.00 92.69 68 VAL A CA 1
ATOM 480 C C . VAL A 1 68 ? -18.191 -3.282 9.046 1.00 92.69 68 VAL A C 1
ATOM 482 O O . VAL A 1 68 ? -19.279 -3.539 9.552 1.00 92.69 68 VAL A O 1
ATOM 485 N N . CYS A 1 69 ? -17.170 -2.807 9.764 1.00 90.25 69 CYS A N 1
ATOM 486 C CA . CYS A 1 69 ? -17.233 -2.589 11.211 1.00 90.25 69 CYS A CA 1
ATOM 487 C C . CYS A 1 69 ? -17.899 -1.257 11.617 1.00 90.25 69 CYS A C 1
ATOM 489 O O . CYS A 1 69 ? -17.969 -0.946 12.805 1.00 90.25 69 CYS A O 1
ATOM 491 N N . GLY A 1 70 ? -18.365 -0.438 10.666 1.00 89.62 70 GLY A N 1
ATOM 492 C CA . GLY A 1 70 ? -19.058 0.824 10.952 1.00 89.62 70 GLY A CA 1
ATOM 493 C C . GLY A 1 70 ? -18.200 1.891 11.649 1.00 89.62 70 GLY A C 1
ATOM 494 O O . GLY A 1 70 ? -18.736 2.776 12.324 1.00 89.62 70 GLY A O 1
ATOM 495 N N . ALA A 1 71 ? -16.874 1.831 11.508 1.00 87.25 71 ALA A N 1
ATOM 496 C CA . ALA A 1 71 ? -15.962 2.755 12.168 1.00 87.25 71 ALA A CA 1
ATOM 497 C C . ALA A 1 71 ? -16.038 4.156 11.534 1.00 87.25 71 ALA A C 1
ATOM 499 O O . ALA A 1 71 ? -15.706 4.349 10.368 1.00 87.25 71 ALA A O 1
ATOM 500 N N . ARG A 1 72 ? -16.445 5.162 12.321 1.00 84.69 72 ARG A N 1
ATOM 501 C CA . ARG A 1 72 ? -16.546 6.570 11.876 1.00 84.69 72 ARG A CA 1
ATOM 502 C C . ARG A 1 72 ? -15.316 7.424 12.192 1.00 84.69 72 ARG A C 1
ATOM 504 O O . ARG A 1 72 ? -15.300 8.611 11.882 1.00 84.69 72 ARG A O 1
ATOM 511 N N . SER A 1 73 ? -14.304 6.848 12.835 1.00 88.56 73 SER A N 1
ATOM 512 C CA . SER A 1 73 ? -13.071 7.542 13.210 1.00 88.56 73 SER A CA 1
ATOM 513 C C . SER A 1 73 ? -11.848 6.676 12.926 1.00 88.56 73 SER A C 1
ATOM 515 O O . SER A 1 73 ? -11.924 5.446 12.943 1.00 88.56 73 SER A O 1
ATOM 517 N N . PHE A 1 74 ? -10.706 7.325 12.692 1.00 84.94 74 PHE A N 1
ATOM 518 C CA . PHE A 1 74 ? -9.449 6.637 12.394 1.00 84.94 74 PHE A CA 1
ATOM 519 C C . PHE A 1 74 ? -9.034 5.669 13.512 1.00 84.94 74 PHE A C 1
ATOM 521 O O . PHE A 1 74 ? -8.653 4.538 13.238 1.00 84.94 74 PHE A O 1
ATOM 528 N N . SER A 1 75 ? -9.183 6.079 14.776 1.00 88.69 75 SER A N 1
ATOM 529 C CA . SER A 1 75 ? -8.854 5.236 15.935 1.00 88.69 75 SER A CA 1
ATOM 530 C C . SER A 1 75 ? -9.729 3.976 16.012 1.00 88.69 75 SER A C 1
ATOM 532 O O . SER A 1 75 ? -9.217 2.873 16.202 1.00 88.69 75 SER A O 1
ATOM 534 N N . ALA A 1 76 ? -11.041 4.112 15.779 1.00 88.50 76 ALA A N 1
ATOM 535 C CA . ALA A 1 76 ? -11.952 2.967 15.747 1.00 88.50 76 ALA A CA 1
ATOM 536 C C . ALA A 1 76 ? -11.634 2.022 14.578 1.00 88.50 76 ALA A C 1
ATOM 538 O O . ALA A 1 76 ? -11.637 0.807 14.743 1.00 88.50 76 ALA A O 1
ATOM 539 N N . CYS A 1 77 ? -11.311 2.589 13.416 1.00 91.62 77 CYS A N 1
ATOM 540 C CA . CYS A 1 77 ? -10.925 1.852 12.217 1.00 91.62 77 CYS A CA 1
ATOM 541 C C . CYS A 1 77 ? -9.628 1.057 12.443 1.00 91.62 77 CYS A C 1
ATOM 543 O O . CYS A 1 77 ? -9.586 -0.141 12.184 1.00 91.62 77 CYS A O 1
ATOM 545 N N . TYR A 1 78 ? -8.605 1.676 13.033 1.00 90.75 78 TYR A N 1
ATOM 546 C CA . TYR A 1 78 ? -7.359 1.006 13.402 1.00 90.75 78 TYR A CA 1
ATOM 547 C C . TYR A 1 78 ? -7.584 -0.157 14.380 1.00 90.75 78 TYR A C 1
ATOM 549 O O . TYR A 1 78 ? -7.088 -1.262 14.156 1.00 90.75 78 TYR A O 1
ATOM 557 N N . SER A 1 79 ? -8.382 0.064 15.431 1.00 90.62 79 SER A N 1
ATOM 558 C CA . SER A 1 79 ? -8.738 -1.000 16.377 1.00 90.62 79 SER A CA 1
ATOM 559 C C . SER A 1 79 ? -9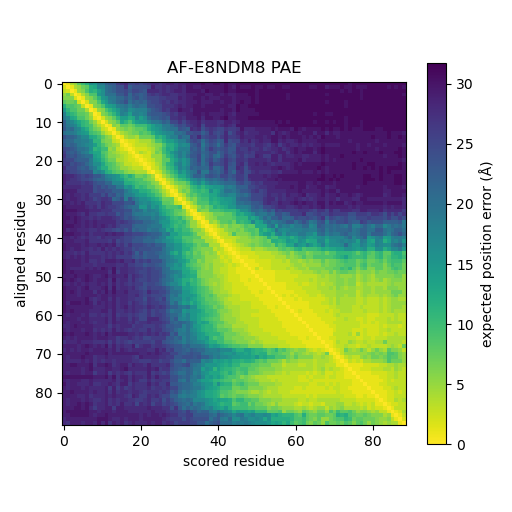.477 -2.150 15.689 1.00 90.62 79 SER A C 1
ATO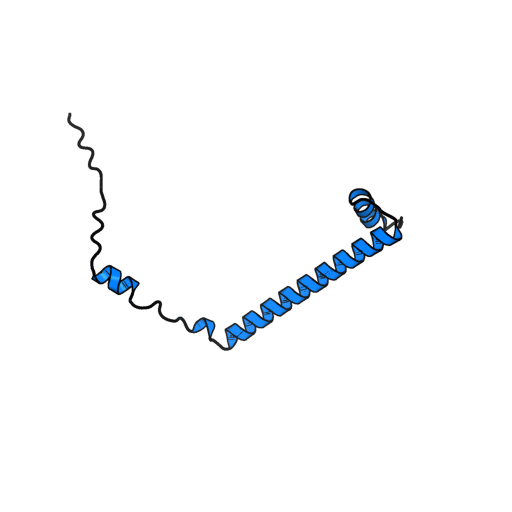M 561 O O . SER A 1 79 ? -9.181 -3.309 15.971 1.00 90.62 79 SER A O 1
ATOM 563 N N . ALA A 1 80 ? -10.403 -1.835 14.778 1.00 90.19 80 ALA A N 1
ATOM 564 C CA . ALA A 1 80 ? -11.157 -2.825 14.020 1.00 90.19 80 ALA A CA 1
ATOM 565 C C . ALA A 1 80 ? -10.248 -3.652 13.102 1.00 90.19 80 ALA A C 1
ATOM 567 O O . ALA A 1 80 ? -10.359 -4.869 13.080 1.00 90.19 80 ALA A O 1
ATOM 568 N N . VAL A 1 81 ? -9.303 -3.028 12.394 1.00 91.56 81 VAL A N 1
ATOM 569 C CA . VAL A 1 81 ? -8.346 -3.737 11.523 1.00 91.56 81 VAL A CA 1
ATOM 570 C C . VAL A 1 81 ? -7.500 -4.738 12.310 1.00 91.56 81 VAL A C 1
ATOM 572 O O . VAL A 1 81 ? -7.271 -5.850 11.836 1.00 91.56 81 VAL A O 1
ATOM 575 N N . ILE A 1 82 ? -7.069 -4.376 13.521 1.00 91.31 82 ILE A N 1
ATOM 576 C CA . ILE A 1 82 ? -6.297 -5.276 14.389 1.00 91.31 82 ILE A CA 1
ATOM 577 C C . ILE A 1 82 ? -7.150 -6.455 14.866 1.00 91.31 82 ILE A C 1
ATOM 579 O O . ILE A 1 82 ? -6.675 -7.590 14.874 1.00 91.31 82 ILE A O 1
ATOM 583 N N . SER A 1 83 ? -8.400 -6.212 15.270 1.00 90.12 83 SER A N 1
ATOM 584 C CA . SER A 1 83 ? -9.274 -7.268 15.797 1.00 90.12 83 SER A CA 1
ATOM 585 C C . SER A 1 83 ? -9.888 -8.154 14.711 1.00 90.12 83 SER A C 1
ATOM 587 O O . SER A 1 83 ? -10.215 -9.314 14.987 1.00 90.12 83 SER A O 1
ATOM 589 N N . TYR A 1 84 ? -10.001 -7.642 13.481 1.00 88.56 84 TYR A N 1
ATOM 590 C CA . TYR A 1 84 ? -10.720 -8.272 12.373 1.00 88.56 84 TYR A CA 1
ATOM 591 C C . TYR A 1 84 ? -10.255 -9.703 12.094 1.00 88.56 84 TYR A C 1
ATOM 593 O O . TYR A 1 84 ? -11.075 -10.601 11.930 1.00 88.56 84 TYR A O 1
ATOM 601 N N . TRP A 1 85 ? -8.943 -9.940 12.128 1.00 86.69 85 TRP A N 1
ATOM 602 C CA . TRP A 1 85 ? -8.342 -11.233 11.786 1.00 86.69 85 TRP A CA 1
ATOM 603 C C . TRP A 1 85 ? -8.530 -12.331 12.840 1.00 86.69 85 TRP A C 1
ATOM 605 O O . TRP A 1 85 ? -8.312 -13.500 12.538 1.00 86.69 85 TRP A O 1
ATOM 615 N N . GLY A 1 86 ? -8.911 -11.980 14.072 1.00 85.06 86 GLY A N 1
ATOM 616 C CA . GLY A 1 86 ? -9.047 -12.945 15.170 1.00 85.06 86 GLY A CA 1
ATOM 617 C C . GLY A 1 86 ? -10.452 -13.051 15.753 1.00 85.06 86 GLY A C 1
ATOM 618 O O . GLY A 1 86 ? -10.856 -14.121 16.201 1.00 85.06 86 GLY A O 1
ATOM 619 N N . ARG A 1 87 ? -11.196 -11.945 15.782 1.00 83.44 87 ARG A N 1
ATOM 620 C CA . ARG A 1 87 ? -12.523 -11.864 16.411 1.00 83.44 87 ARG A CA 1
ATOM 621 C C . ARG A 1 87 ? -13.562 -11.136 15.559 1.00 83.44 87 ARG A C 1
ATOM 623 O O . ARG A 1 87 ? -14.727 -11.151 15.933 1.00 83.44 87 ARG A O 1
ATOM 630 N N . GLY A 1 88 ? -13.160 -10.544 14.433 1.00 81.06 88 GLY A N 1
ATOM 631 C CA . GLY A 1 88 ? -14.013 -9.661 13.645 1.00 81.06 88 GLY A CA 1
ATOM 632 C C . GLY A 1 88 ? -14.128 -8.263 14.263 1.00 81.06 88 GLY A C 1
ATOM 633 O O . GLY A 1 88 ? -13.160 -7.728 14.821 1.00 81.06 88 GLY A O 1
ATOM 634 N N . CYS A 1 89 ? -15.324 -7.699 14.125 1.00 75.06 89 CYS A N 1
ATOM 635 C CA . CYS A 1 89 ? -15.831 -6.564 14.884 1.00 75.06 89 CYS A CA 1
ATOM 636 C C . CYS A 1 89 ? -16.839 -7.120 15.913 1.00 75.06 89 CYS A C 1
ATOM 638 O O . CYS A 1 89 ? -16.823 -6.628 17.054 1.00 75.06 89 CYS A O 1
#

Mean predicted aligned error: 17.72 Å